Protein AF-A0A558GXI9-F1 (afdb_monomer)

pLDDT: mean 86.51, std 10.46, range [40.97, 94.94]

Structure (mmCIF, N/CA/C/O backbone):
data_AF-A0A558GXI9-F1
#
_entry.id   AF-A0A558GXI9-F1
#
loop_
_atom_site.group_PDB
_atom_site.id
_atom_site.type_symbol
_atom_site.label_atom_id
_atom_site.label_alt_id
_atom_site.label_comp_id
_atom_site.label_asym_id
_atom_site.label_entity_id
_atom_site.label_seq_id
_atom_site.pdbx_PDB_ins_code
_atom_site.Cartn_x
_atom_site.Cartn_y
_atom_site.Cartn_z
_atom_site.occupancy
_atom_site.B_iso_or_equiv
_atom_site.auth_seq_id
_atom_site.auth_comp_id
_atom_site.auth_asym_id
_atom_site.auth_atom_id
_atom_site.pdbx_PDB_model_num
ATOM 1 N N . MET A 1 1 ? -12.357 1.150 17.504 1.00 51.44 1 MET A N 1
ATOM 2 C CA . MET A 1 1 ? -11.744 -0.173 17.271 1.00 51.44 1 MET A CA 1
ATOM 3 C C . MET A 1 1 ? -10.613 0.035 16.283 1.00 51.44 1 MET A C 1
ATOM 5 O O . MET A 1 1 ? -10.853 0.660 15.258 1.00 51.44 1 MET A O 1
ATOM 9 N N . THR A 1 2 ? -9.390 -0.369 16.613 1.00 61.62 2 THR A N 1
ATOM 10 C CA . THR A 1 2 ? -8.247 -0.304 15.693 1.00 61.62 2 THR A CA 1
ATOM 11 C C . THR A 1 2 ? -8.187 -1.612 14.915 1.00 61.62 2 THR A C 1
ATOM 13 O O . THR A 1 2 ? -7.922 -2.666 15.487 1.00 61.62 2 THR A O 1
ATOM 16 N N . SER A 1 3 ? -8.491 -1.547 13.622 1.00 79.88 3 SER A N 1
ATOM 17 C CA . SER A 1 3 ? -8.289 -2.665 12.699 1.00 79.88 3 SER A CA 1
ATOM 18 C C . SER A 1 3 ? -6.967 -2.462 11.965 1.00 79.88 3 SER A C 1
ATOM 20 O O . SER A 1 3 ? -6.593 -1.333 11.642 1.00 79.88 3 SER A O 1
ATOM 22 N N . THR A 1 4 ? -6.253 -3.548 11.701 1.00 89.56 4 THR A N 1
ATOM 23 C CA . THR A 1 4 ? -5.003 -3.549 10.942 1.00 89.56 4 THR A CA 1
ATOM 24 C C . THR A 1 4 ? -5.152 -4.449 9.727 1.00 89.56 4 THR A C 1
ATOM 26 O O . THR A 1 4 ? -5.606 -5.586 9.844 1.00 89.56 4 THR A O 1
ATOM 29 N N . ILE A 1 5 ? -4.745 -3.967 8.555 1.00 90.56 5 ILE A N 1
ATOM 30 C CA . ILE A 1 5 ? -4.678 -4.788 7.344 1.00 90.56 5 ILE A CA 1
ATOM 31 C C . ILE A 1 5 ? -3.223 -5.133 7.066 1.00 90.56 5 ILE A C 1
ATOM 33 O O . ILE A 1 5 ? -2.386 -4.256 6.881 1.00 90.56 5 ILE A O 1
ATOM 37 N N . LYS A 1 6 ? -2.918 -6.423 7.007 1.00 93.44 6 LYS A N 1
ATOM 38 C CA . LYS A 1 6 ? -1.650 -6.921 6.489 1.00 93.44 6 LYS A CA 1
ATOM 39 C C . LYS A 1 6 ? -1.741 -7.008 4.968 1.00 93.44 6 LYS A C 1
ATOM 41 O O . LYS A 1 6 ? -2.648 -7.660 4.457 1.00 93.44 6 LYS A O 1
ATOM 46 N N . ILE A 1 7 ? -0.787 -6.414 4.265 1.00 93.12 7 ILE A N 1
ATOM 47 C CA . ILE A 1 7 ? -0.605 -6.505 2.816 1.00 93.12 7 ILE A CA 1
ATOM 48 C C . ILE A 1 7 ? 0.695 -7.262 2.564 1.00 93.12 7 ILE A C 1
ATOM 50 O O . ILE A 1 7 ? 1.765 -6.827 2.992 1.00 93.12 7 ILE A O 1
ATOM 54 N N . GLN A 1 8 ? 0.603 -8.390 1.870 1.00 94.94 8 GLN A N 1
ATOM 55 C CA . GLN A 1 8 ? 1.751 -9.168 1.427 1.00 94.94 8 GLN A CA 1
ATOM 56 C C . GLN A 1 8 ? 1.949 -8.954 -0.070 1.00 94.94 8 GLN A C 1
ATOM 58 O O . GLN A 1 8 ? 1.030 -9.175 -0.858 1.00 94.94 8 GLN A O 1
ATOM 63 N N . GLN A 1 9 ? 3.148 -8.529 -0.452 1.00 92.50 9 GLN A N 1
ATOM 64 C CA . GLN A 1 9 ? 3.554 -8.447 -1.852 1.00 92.50 9 GLN A CA 1
ATOM 65 C C . GLN A 1 9 ? 4.066 -9.796 -2.354 1.00 92.50 9 GLN A C 1
ATOM 67 O O . GLN A 1 9 ? 4.527 -10.609 -1.547 1.00 92.50 9 GLN A O 1
ATOM 72 N N . ALA A 1 10 ? 4.023 -9.963 -3.676 1.00 90.50 10 ALA A N 1
ATOM 73 C CA . ALA A 1 10 ? 4.573 -11.115 -4.376 1.00 90.50 10 ALA A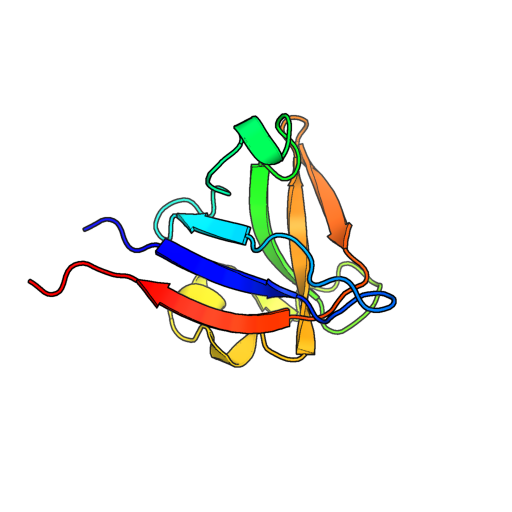 CA 1
ATOM 74 C C . ALA A 1 10 ? 6.065 -11.335 -4.076 1.00 90.50 10 ALA A C 1
ATOM 76 O O . ALA A 1 10 ? 6.823 -10.385 -3.854 1.00 90.50 10 ALA A O 1
ATOM 77 N N . GLU A 1 11 ? 6.479 -12.601 -4.107 1.00 90.69 11 GLU A N 1
ATOM 78 C CA . GLU A 1 11 ? 7.872 -13.012 -3.931 1.00 90.69 11 GLU A CA 1
ATOM 79 C C . GLU A 1 11 ? 8.812 -12.361 -4.963 1.00 90.69 11 GLU A C 1
ATOM 81 O O . GLU A 1 11 ? 8.489 -12.231 -6.146 1.00 90.69 11 GLU A O 1
ATOM 86 N N . ILE A 1 12 ? 10.013 -11.979 -4.517 1.00 85.94 12 ILE A N 1
ATOM 87 C CA . ILE A 1 12 ? 11.075 -11.440 -5.367 1.00 85.94 12 ILE A CA 1
ATOM 88 C C . ILE A 1 12 ? 12.284 -12.362 -5.269 1.00 85.94 12 ILE A C 1
ATOM 90 O O . ILE A 1 12 ? 12.930 -12.428 -4.225 1.00 85.94 12 ILE A O 1
ATOM 94 N N . ALA A 1 13 ? 12.626 -13.032 -6.370 1.00 87.88 13 ALA A N 1
ATOM 95 C CA . ALA A 1 13 ? 13.838 -13.849 -6.476 1.00 87.88 13 ALA A CA 1
ATOM 96 C C . ALA A 1 13 ? 14.017 -14.862 -5.318 1.00 87.88 13 ALA A C 1
ATOM 98 O O . ALA A 1 13 ? 15.116 -14.995 -4.779 1.00 87.88 13 ALA A O 1
ATOM 99 N N . GLY A 1 14 ? 12.950 -15.563 -4.912 1.00 86.19 14 GLY A N 1
ATOM 100 C CA . GLY A 1 14 ? 13.008 -16.526 -3.805 1.00 86.19 14 GLY A CA 1
ATOM 101 C C . GLY A 1 14 ? 12.823 -15.918 -2.412 1.00 86.19 14 GLY A C 1
ATOM 102 O O . GLY A 1 14 ? 12.923 -16.636 -1.419 1.00 86.19 14 GLY A O 1
ATOM 103 N N . VAL A 1 15 ? 12.605 -14.601 -2.307 1.00 87.25 15 VAL A N 1
ATOM 104 C CA . VAL A 1 15 ? 12.473 -13.889 -1.031 1.00 87.25 15 VAL A CA 1
ATOM 105 C C . VAL A 1 15 ? 11.098 -13.247 -0.925 1.00 87.25 15 VAL A C 1
ATOM 107 O O . VAL A 1 15 ? 10.723 -12.404 -1.741 1.00 87.25 15 VAL A O 1
ATOM 110 N N . LEU A 1 16 ? 10.358 -13.610 0.123 1.00 87.06 16 LEU A N 1
ATOM 111 C CA . LEU A 1 16 ? 9.087 -12.977 0.448 1.00 87.06 16 LEU A CA 1
ATOM 112 C C . LEU A 1 16 ? 9.346 -11.588 1.060 1.00 87.06 16 LEU A C 1
ATOM 114 O O . LEU A 1 16 ? 9.996 -11.507 2.111 1.00 87.06 16 LEU A O 1
ATOM 118 N N . PRO A 1 17 ? 8.852 -10.493 0.451 1.00 88.25 17 PRO A N 1
ATOM 119 C CA . PRO A 1 17 ? 9.018 -9.159 1.010 1.00 88.25 17 PRO A CA 1
ATOM 120 C C . PRO A 1 17 ? 8.381 -9.055 2.389 1.00 88.25 17 PRO A C 1
ATOM 122 O O . PRO A 1 17 ? 7.369 -9.702 2.678 1.00 88.25 17 PRO A O 1
ATOM 125 N N . TYR A 1 18 ? 8.948 -8.197 3.235 1.00 89.31 18 TYR A N 1
ATOM 126 C CA . TYR A 1 18 ? 8.329 -7.924 4.521 1.00 89.31 18 TYR A CA 1
ATOM 127 C C . TYR A 1 18 ? 6.949 -7.277 4.302 1.00 89.31 18 TYR A C 1
ATOM 129 O O . TYR A 1 18 ? 6.848 -6.307 3.548 1.00 89.31 18 TYR A O 1
ATOM 137 N N . PRO A 1 19 ? 5.885 -7.793 4.936 1.00 92.00 19 PRO A N 1
ATOM 138 C CA . PRO A 1 19 ? 4.533 -7.302 4.716 1.00 92.00 19 PRO A CA 1
ATOM 139 C C . PRO A 1 19 ? 4.332 -5.896 5.286 1.00 92.00 19 PRO A C 1
ATOM 141 O O . PRO A 1 19 ? 4.897 -5.533 6.323 1.00 92.00 19 PRO A O 1
ATOM 144 N N . TYR A 1 20 ? 3.438 -5.132 4.664 1.00 92.81 20 TYR A N 1
ATOM 145 C CA . TYR A 1 20 ? 2.953 -3.882 5.241 1.00 92.81 20 TYR A CA 1
ATOM 146 C C . TYR A 1 20 ? 1.812 -4.169 6.203 1.00 92.81 20 TYR A C 1
ATOM 148 O O . TYR A 1 20 ? 0.903 -4.932 5.891 1.00 92.81 20 TYR A O 1
ATOM 156 N N . PHE A 1 21 ? 1.836 -3.529 7.362 1.00 92.38 21 PHE A N 1
ATOM 157 C CA . PHE A 1 21 ? 0.719 -3.533 8.297 1.00 92.38 21 PHE A CA 1
ATOM 158 C C . PHE A 1 21 ? 0.113 -2.142 8.262 1.00 92.38 21 PHE A C 1
ATOM 160 O O . PHE A 1 21 ? 0.818 -1.187 8.546 1.00 92.38 21 PHE A O 1
ATOM 167 N N . ILE A 1 22 ? -1.144 -2.006 7.874 1.00 92.62 22 ILE A N 1
ATOM 168 C CA . ILE A 1 22 ? -1.802 -0.718 7.670 1.00 92.62 22 ILE A CA 1
ATOM 169 C C . ILE A 1 22 ? -2.809 -0.505 8.789 1.00 92.62 22 ILE A C 1
ATOM 171 O O . ILE A 1 22 ? -3.712 -1.322 8.964 1.00 92.62 22 ILE A O 1
ATOM 175 N N . ASP A 1 23 ? -2.660 0.584 9.536 1.00 90.44 23 ASP A N 1
ATOM 176 C CA . ASP A 1 23 ? -3.684 1.055 10.4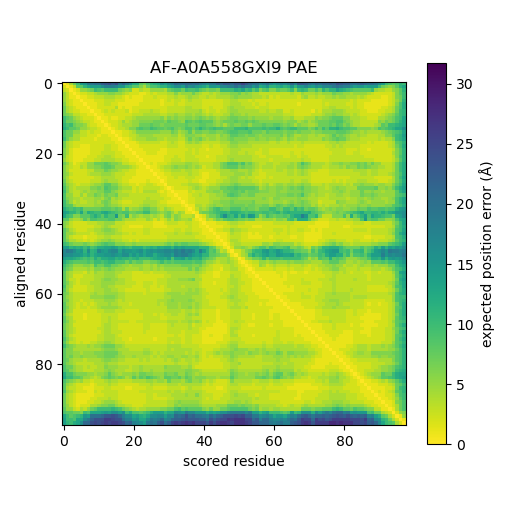64 1.00 90.44 23 ASP A CA 1
ATOM 177 C C . ASP A 1 23 ? -4.881 1.578 9.663 1.00 90.44 23 ASP A C 1
ATOM 179 O O . ASP A 1 23 ? -4.756 2.529 8.894 1.00 90.44 23 ASP A O 1
ATOM 183 N N . VAL A 1 24 ? -6.037 0.933 9.813 1.00 84.94 24 VAL A N 1
ATOM 184 C CA . VAL A 1 24 ? -7.221 1.204 8.986 1.00 84.94 24 VAL A CA 1
ATOM 185 C C . VAL A 1 24 ? -7.731 2.645 9.126 1.00 84.94 24 VAL A C 1
ATOM 187 O O . VAL A 1 24 ? -7.968 3.271 8.097 1.00 84.94 24 VAL A O 1
ATOM 190 N N . PRO A 1 25 ? -7.872 3.221 10.337 1.00 84.00 25 PRO A N 1
ATOM 191 C CA . PRO A 1 25 ? -8.346 4.598 10.478 1.00 84.00 25 PRO A CA 1
ATOM 192 C C . PRO A 1 25 ? -7.473 5.653 9.791 1.00 84.00 25 PRO A C 1
ATOM 194 O O . PRO A 1 25 ? -7.986 6.681 9.356 1.00 84.00 25 PRO A O 1
ATOM 197 N N . THR A 1 26 ? -6.157 5.438 9.734 1.00 87.50 26 THR A N 1
ATOM 198 C CA . THR A 1 26 ? -5.210 6.477 9.298 1.00 87.50 26 THR A CA 1
ATOM 199 C C . THR A 1 26 ? -4.528 6.187 7.964 1.00 87.50 26 THR A C 1
ATOM 201 O O . THR A 1 26 ? -3.992 7.106 7.344 1.00 87.50 26 THR A O 1
ATOM 204 N N . GLY A 1 27 ? -4.517 4.929 7.522 1.00 89.06 27 GLY A N 1
ATOM 205 C CA . GLY A 1 27 ? -3.688 4.457 6.413 1.00 89.06 27 GLY A CA 1
ATOM 206 C C . GLY A 1 27 ? -2.202 4.371 6.761 1.00 89.06 27 GLY A C 1
ATOM 207 O O . GLY A 1 27 ? -1.392 4.060 5.889 1.00 89.06 27 GLY A O 1
ATOM 208 N N . ASN A 1 28 ? -1.810 4.659 8.005 1.00 92.44 28 ASN A N 1
ATOM 209 C CA . ASN A 1 28 ? -0.407 4.666 8.390 1.00 92.44 28 ASN A CA 1
ATOM 210 C C . ASN A 1 28 ? 0.165 3.253 8.358 1.00 92.44 28 ASN A C 1
ATOM 212 O O . ASN A 1 28 ? -0.461 2.286 8.800 1.00 92.44 28 ASN A O 1
ATOM 216 N N . VAL A 1 29 ? 1.393 3.146 7.869 1.00 91.75 29 VAL A N 1
ATOM 217 C CA . VAL A 1 29 ? 2.137 1.895 7.895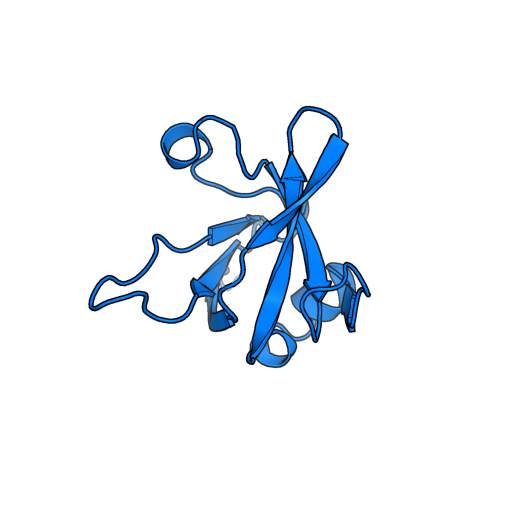 1.00 91.75 29 VAL A CA 1
ATOM 218 C C . VAL A 1 29 ? 2.657 1.692 9.322 1.00 91.75 29 VAL A C 1
ATOM 220 O O . VAL A 1 29 ? 3.325 2.545 9.901 1.00 91.75 29 VAL A O 1
ATOM 223 N N . GLY A 1 30 ? 2.324 0.567 9.931 1.00 89.44 30 GLY A N 1
ATOM 224 C CA . GLY A 1 30 ? 2.873 0.118 11.198 1.00 89.44 30 GLY A CA 1
ATOM 225 C C . GLY A 1 30 ? 4.322 -0.345 11.056 1.00 89.44 30 GLY A C 1
ATOM 226 O O . GLY A 1 30 ? 4.839 -0.528 9.955 1.00 89.44 30 GLY A O 1
ATOM 227 N N . ARG A 1 31 ? 4.987 -0.567 12.197 1.00 85.69 31 ARG A N 1
ATOM 228 C CA . ARG A 1 31 ? 6.403 -0.980 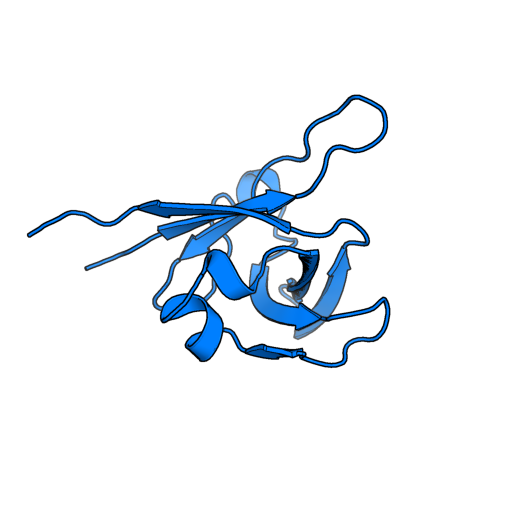12.249 1.00 85.69 31 ARG A CA 1
ATOM 229 C C . ARG A 1 31 ? 7.332 -0.033 11.475 1.00 85.69 31 ARG A C 1
ATOM 231 O O . ARG A 1 31 ? 8.219 -0.469 10.745 1.00 85.69 31 ARG A O 1
ATOM 238 N N . GLN A 1 32 ? 7.131 1.276 11.649 1.00 83.44 32 GLN A N 1
ATOM 239 C CA . GLN A 1 32 ? 7.966 2.325 11.047 1.00 83.44 32 GLN A CA 1
ATOM 240 C C . GLN A 1 32 ? 9.466 2.153 11.339 1.00 83.44 32 GLN A C 1
ATOM 242 O O . GLN A 1 32 ? 10.292 2.593 10.546 1.00 83.44 32 GLN A O 1
ATOM 247 N N . ASP A 1 33 ? 9.822 1.481 12.439 1.00 83.69 33 ASP A N 1
ATOM 248 C CA . ASP A 1 33 ? 11.187 1.075 12.784 1.00 83.69 33 ASP A CA 1
ATOM 249 C C . ASP A 1 33 ? 11.835 0.203 11.700 1.00 83.69 33 ASP A C 1
ATOM 251 O O . ASP A 1 33 ? 12.967 0.457 11.290 1.00 83.69 33 ASP A O 1
ATOM 255 N N . PHE A 1 34 ? 11.099 -0.789 11.194 1.00 86.50 34 PHE A N 1
ATOM 256 C CA . PHE A 1 34 ? 11.570 -1.701 10.151 1.00 86.50 34 PHE A CA 1
ATOM 257 C C . PHE A 1 34 ? 11.802 -0.959 8.831 1.00 86.50 34 PHE A C 1
ATOM 259 O O . PHE A 1 34 ? 12.773 -1.193 8.113 1.00 86.50 34 PHE A O 1
ATOM 266 N N . TRP A 1 35 ? 10.914 -0.011 8.565 1.00 84.06 35 TRP A N 1
ATOM 267 C CA . TRP A 1 35 ? 10.856 0.798 7.359 1.00 84.06 35 TRP A CA 1
ATOM 268 C C . TRP A 1 35 ? 11.730 2.061 7.439 1.00 84.06 35 TRP A C 1
ATOM 270 O O . TRP A 1 35 ? 11.873 2.782 6.457 1.00 84.06 35 TRP A O 1
ATOM 280 N N . ARG A 1 36 ? 12.349 2.350 8.594 1.00 85.56 36 ARG A N 1
ATOM 281 C CA . ARG A 1 36 ? 13.142 3.571 8.848 1.00 85.56 36 ARG A CA 1
ATOM 282 C C . ARG A 1 36 ? 12.405 4.866 8.459 1.00 85.56 36 ARG A C 1
ATOM 284 O O . ARG A 1 36 ? 13.029 5.807 7.977 1.00 85.56 36 ARG A O 1
ATOM 291 N N . GLY A 1 37 ? 11.084 4.902 8.635 1.00 7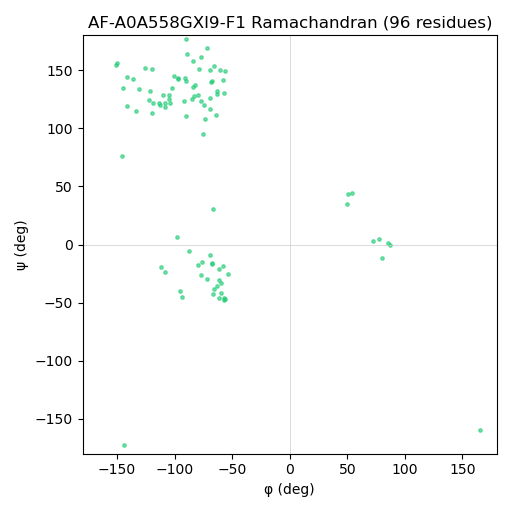8.94 37 GLY A N 1
ATOM 292 C CA . GLY A 1 37 ? 10.237 6.027 8.211 1.00 78.94 37 GLY A CA 1
ATOM 293 C C . GLY A 1 37 ? 9.736 5.977 6.755 1.00 78.94 37 GLY A C 1
ATOM 294 O O . GLY A 1 37 ? 9.01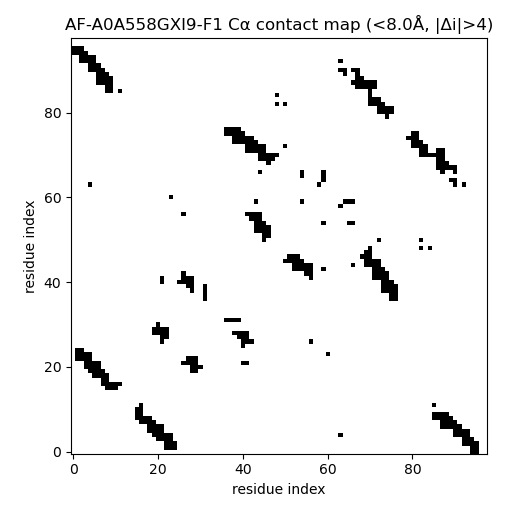6 6.881 6.331 1.00 78.94 37 GLY A O 1
ATOM 295 N N . HIS A 1 38 ? 10.093 4.945 5.980 1.00 81.50 38 HIS A N 1
ATOM 296 C CA . HIS A 1 38 ? 9.707 4.764 4.574 1.00 81.50 38 HIS A CA 1
ATOM 297 C C . HIS A 1 38 ? 9.210 3.332 4.282 1.00 81.50 38 HIS A C 1
ATOM 299 O O . HIS A 1 38 ? 10.035 2.416 4.294 1.00 81.50 38 HIS A O 1
ATOM 305 N N . PRO A 1 39 ? 7.931 3.090 3.914 1.00 83.12 39 PRO A N 1
ATOM 306 C CA . PRO A 1 39 ? 6.800 4.015 3.726 1.00 83.12 39 PRO A CA 1
ATOM 307 C C . PRO A 1 39 ? 6.109 4.463 5.014 1.00 83.12 39 PRO A C 1
ATOM 309 O O . PRO A 1 39 ? 6.038 3.697 5.969 1.00 83.12 39 PRO A O 1
ATOM 312 N N . ALA A 1 40 ? 5.531 5.672 5.000 1.00 85.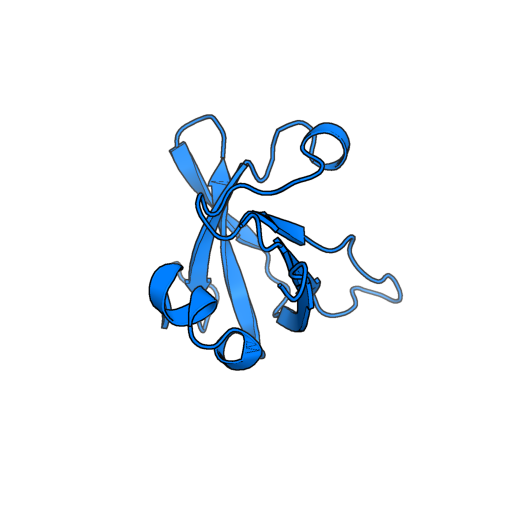38 40 ALA A N 1
ATOM 313 C CA . ALA A 1 40 ? 4.819 6.241 6.147 1.00 85.38 40 ALA A CA 1
ATOM 314 C C . ALA A 1 40 ? 3.309 5.959 6.099 1.00 85.38 40 ALA A C 1
ATOM 316 O O . ALA A 1 40 ? 2.728 5.545 7.102 1.00 85.38 40 ALA A O 1
ATOM 317 N N . LYS A 1 41 ? 2.676 6.140 4.933 1.00 92.94 41 LYS A N 1
ATOM 318 C CA . LYS A 1 41 ? 1.219 6.041 4.781 1.00 92.94 41 LYS A CA 1
ATOM 319 C C . LYS A 1 41 ? 0.824 5.448 3.433 1.00 92.94 41 LYS A C 1
ATOM 321 O O . LYS A 1 41 ? 1.365 5.844 2.408 1.00 92.94 41 LYS A O 1
ATOM 326 N N . LEU A 1 42 ? -0.122 4.514 3.430 1.00 93.50 42 LEU A N 1
ATOM 327 C CA . LEU A 1 42 ? -0.760 3.990 2.225 1.00 93.50 42 LEU A CA 1
ATOM 328 C C . LEU A 1 42 ? -1.837 4.972 1.751 1.00 93.50 42 LEU A C 1
ATOM 330 O O . LEU A 1 42 ? -2.704 5.360 2.532 1.00 93.50 42 LEU A O 1
ATOM 334 N N . ILE A 1 43 ? -1.800 5.345 0.473 1.00 92.31 43 ILE A N 1
ATOM 335 C CA . ILE A 1 43 ? -2.782 6.267 -0.124 1.00 92.31 43 ILE A CA 1
ATOM 336 C C . ILE A 1 43 ? -3.745 5.569 -1.092 1.00 92.31 43 ILE A C 1
ATOM 338 O O . ILE A 1 43 ? -4.868 6.032 -1.290 1.00 92.31 43 ILE A O 1
ATOM 342 N N . GLY A 1 44 ? -3.344 4.427 -1.648 1.00 93.12 44 GLY A N 1
ATOM 343 C CA . GLY A 1 44 ? -4.159 3.646 -2.570 1.00 93.12 44 GLY A CA 1
ATOM 344 C C . GLY A 1 44 ? -3.327 2.606 -3.308 1.00 93.12 44 GLY A C 1
ATOM 345 O O . GLY A 1 44 ? -2.235 2.243 -2.864 1.00 93.12 44 GLY A O 1
ATOM 346 N N . PHE A 1 45 ? -3.844 2.138 -4.439 1.00 94.31 45 PHE A N 1
ATOM 347 C CA . PHE A 1 45 ? -3.199 1.138 -5.278 1.00 94.31 45 PHE A CA 1
ATOM 348 C C . PHE A 1 45 ? -3.297 1.511 -6.753 1.00 94.31 45 PHE A C 1
ATOM 350 O O . PHE A 1 45 ? -4.330 2.009 -7.200 1.00 94.31 45 PHE A O 1
ATOM 357 N N . ALA A 1 46 ? -2.233 1.224 -7.496 1.00 93.38 46 ALA A N 1
ATOM 358 C CA . ALA A 1 46 ? -2.147 1.404 -8.937 1.00 93.38 46 ALA A CA 1
ATOM 359 C C . ALA A 1 46 ? -2.355 0.081 -9.681 1.00 93.38 46 ALA A C 1
ATOM 361 O O . ALA A 1 46 ? -1.907 -0.974 -9.224 1.00 93.38 46 ALA A O 1
ATOM 362 N N . SER A 1 47 ? -3.000 0.134 -10.849 1.00 89.06 47 SER A N 1
ATOM 363 C CA . SER A 1 47 ? -3.123 -1.015 -11.761 1.00 89.06 47 SER A CA 1
ATOM 364 C C . SER A 1 47 ? -1.878 -1.259 -12.612 1.00 89.06 47 SER A C 1
ATOM 366 O O . SER A 1 47 ? -1.726 -2.342 -13.173 1.00 89.06 47 SER A O 1
ATOM 368 N N . SER A 1 48 ? -0.996 -0.268 -12.731 1.00 80.62 48 SER A N 1
ATOM 369 C CA . SER A 1 48 ? 0.225 -0.326 -13.536 1.00 80.62 48 SER A CA 1
ATOM 370 C C . SER A 1 48 ? 1.368 0.433 -12.849 1.00 80.62 48 SER A C 1
ATOM 372 O O . SER A 1 48 ? 1.272 0.823 -11.688 1.00 80.62 48 SER A O 1
ATOM 374 N N . ASP A 1 49 ? 2.484 0.592 -13.555 1.00 67.38 49 ASP A N 1
ATOM 375 C CA . ASP A 1 49 ? 3.687 1.308 -13.112 1.00 67.38 49 ASP A CA 1
ATOM 376 C C . ASP A 1 49 ? 3.473 2.831 -13.012 1.00 67.38 49 ASP A C 1
ATOM 378 O O . ASP A 1 49 ? 4.328 3.545 -12.489 1.00 67.38 49 ASP A O 1
ATOM 382 N N . GLU A 1 50 ? 2.333 3.327 -13.494 1.00 69.69 50 GLU A N 1
ATOM 383 C CA . GLU A 1 50 ? 1.926 4.723 -13.392 1.00 69.69 50 GLU A CA 1
ATOM 384 C C . GLU A 1 50 ? 1.108 4.929 -12.108 1.00 69.69 50 GLU A C 1
ATOM 386 O O . GLU A 1 50 ? 0.334 4.062 -11.711 1.00 69.69 50 GLU A O 1
ATOM 391 N N . PHE A 1 51 ? 1.261 6.082 -11.445 1.00 74.25 51 PHE A N 1
ATOM 392 C CA . PHE A 1 51 ? 0.524 6.470 -10.226 1.00 74.25 51 PHE A CA 1
ATOM 393 C C . PHE A 1 51 ? -0.987 6.697 -10.454 1.00 74.25 51 PHE A C 1
ATOM 395 O O . PHE A 1 51 ? -1.605 7.524 -9.782 1.00 74.25 51 PHE A O 1
ATOM 402 N N . ASP A 1 52 ? -1.588 5.993 -11.408 1.00 84.69 52 ASP A N 1
ATOM 403 C CA . ASP A 1 52 ? -3.020 5.999 -11.653 1.00 84.69 52 ASP A CA 1
ATOM 404 C C . ASP A 1 52 ? -3.720 5.200 -10.549 1.00 84.69 52 ASP A C 1
ATOM 406 O O . ASP A 1 52 ? -3.571 3.979 -10.440 1.00 84.69 52 ASP A O 1
ATOM 410 N N . VAL A 1 53 ? -4.422 5.905 -9.660 1.00 86.75 53 VAL A N 1
ATOM 411 C CA . VAL A 1 53 ? -5.037 5.306 -8.472 1.00 86.75 53 VAL A CA 1
ATOM 412 C C . VAL A 1 53 ? -6.282 4.519 -8.881 1.00 86.75 53 VAL A C 1
ATOM 414 O O . VAL A 1 53 ? -7.383 5.055 -8.963 1.00 86.75 53 VAL A O 1
ATOM 417 N N . ALA A 1 54 ? -6.105 3.216 -9.085 1.00 90.88 54 ALA A N 1
ATOM 418 C CA . ALA A 1 54 ? -7.166 2.274 -9.426 1.00 90.88 54 ALA A CA 1
ATOM 419 C C . ALA A 1 54 ? -8.041 1.885 -8.219 1.00 90.88 54 ALA A C 1
ATOM 421 O O . ALA A 1 54 ? -9.203 1.503 -8.380 1.00 90.88 54 ALA A O 1
ATOM 422 N N . LEU A 1 55 ? -7.486 1.955 -7.006 1.00 91.88 55 LEU A N 1
ATOM 423 C CA . LEU A 1 55 ? -8.199 1.674 -5.760 1.00 91.88 55 LEU A CA 1
ATOM 424 C C . LEU A 1 55 ? -7.761 2.663 -4.680 1.00 91.88 55 LEU A C 1
ATOM 426 O O . LEU A 1 55 ? -6.586 2.705 -4.313 1.00 91.88 55 LEU A O 1
ATOM 430 N N . THR A 1 56 ? -8.698 3.451 -4.159 1.00 92.06 56 THR A N 1
ATOM 431 C CA . THR A 1 56 ? -8.408 4.400 -3.078 1.00 92.06 56 THR A CA 1
ATOM 432 C C . THR A 1 56 ? -8.300 3.688 -1.727 1.00 92.06 56 THR A C 1
ATOM 434 O O . THR A 1 56 ? -8.781 2.565 -1.563 1.00 92.06 56 THR A O 1
ATOM 437 N N . LEU A 1 57 ? -7.680 4.332 -0.730 1.00 87.75 57 LEU A N 1
ATOM 438 C CA . LEU A 1 57 ? -7.623 3.785 0.629 1.00 87.75 57 LEU A CA 1
ATOM 439 C C . LEU A 1 57 ? -9.024 3.494 1.226 1.00 87.75 57 LEU A C 1
ATOM 441 O O . LEU A 1 57 ? -9.189 2.393 1.750 1.00 87.75 57 LEU A O 1
ATOM 445 N N . PRO A 1 58 ? -10.033 4.390 1.146 1.00 88.38 58 PRO A N 1
ATOM 446 C CA . PRO A 1 58 ? -11.386 4.079 1.618 1.00 88.38 58 PRO A CA 1
ATOM 447 C C . PRO A 1 58 ? -11.992 2.837 0.952 1.00 88.38 58 PRO A C 1
ATOM 449 O O . PRO A 1 58 ? -12.438 1.929 1.648 1.00 88.38 58 PRO A O 1
ATOM 452 N N . ASP A 1 59 ? -11.914 2.741 -0.380 1.00 90.50 59 ASP A N 1
ATOM 453 C CA . ASP A 1 59 ? -12.450 1.588 -1.119 1.00 90.50 59 ASP A CA 1
ATOM 454 C C . ASP A 1 59 ? -11.739 0.280 -0.745 1.00 90.50 59 ASP A C 1
ATOM 456 O O . ASP A 1 59 ? -12.341 -0.796 -0.705 1.00 90.50 59 ASP A O 1
ATOM 460 N N . PHE A 1 60 ? -10.432 0.365 -0.490 1.00 89.06 60 PHE A N 1
ATOM 461 C CA . PHE A 1 60 ? -9.636 -0.759 -0.025 1.00 89.06 60 PHE A CA 1
ATOM 462 C C . PHE A 1 60 ? -10.041 -1.212 1.376 1.00 89.06 60 PHE A C 1
ATOM 464 O O . PHE A 1 60 ? -10.131 -2.413 1.610 1.00 89.06 60 PHE A O 1
ATOM 471 N N . ILE A 1 61 ? -10.292 -0.286 2.302 1.00 85.06 61 ILE A N 1
ATOM 472 C CA . ILE A 1 61 ? -10.719 -0.614 3.668 1.00 85.06 61 ILE A CA 1
ATOM 473 C C . ILE A 1 61 ? -12.040 -1.390 3.647 1.00 85.06 61 ILE A C 1
ATOM 475 O O . ILE A 1 61 ? -12.166 -2.394 4.352 1.00 85.06 61 ILE A O 1
ATOM 479 N N . ASP A 1 62 ? -12.979 -0.972 2.799 1.00 87.44 62 ASP A N 1
ATOM 480 C CA . ASP A 1 62 ? -14.279 -1.628 2.655 1.00 87.44 62 ASP A CA 1
ATOM 481 C C . ASP A 1 62 ? -14.180 -2.984 1.944 1.00 87.44 62 ASP A C 1
ATOM 483 O O . ASP A 1 62 ? -14.994 -3.883 2.169 1.00 87.44 62 ASP A O 1
ATOM 487 N N . SER A 1 63 ? -13.202 -3.161 1.053 1.00 89.69 63 SER A N 1
ATOM 488 C CA . SER A 1 63 ? -13.029 -4.392 0.273 1.00 89.69 63 SER A CA 1
ATOM 489 C C . SER A 1 63 ? -11.553 -4.718 -0.003 1.00 89.69 63 SER A C 1
ATOM 491 O O . SER A 1 63 ? -11.094 -4.594 -1.145 1.00 89.69 63 SER A O 1
ATOM 493 N N . PRO A 1 64 ? -10.806 -5.231 0.997 1.00 90.19 64 PRO A N 1
ATOM 494 C CA . PRO A 1 64 ? -9.352 -5.399 0.897 1.00 90.19 64 PRO A CA 1
ATOM 495 C C . PRO A 1 64 ? -8.892 -6.335 -0.223 1.00 90.19 64 PRO A C 1
ATOM 497 O O . PRO A 1 64 ? -7.837 -6.124 -0.817 1.00 90.19 64 PRO A O 1
ATOM 500 N N . GLY A 1 65 ? -9.705 -7.338 -0.570 1.00 91.75 65 GLY A N 1
ATOM 501 C CA . GLY A 1 65 ? -9.402 -8.274 -1.658 1.00 91.75 65 GLY A CA 1
ATOM 502 C C . GLY A 1 65 ? -9.277 -7.615 -3.037 1.00 91.75 65 GLY A C 1
ATOM 503 O O . GLY A 1 65 ? -8.616 -8.161 -3.912 1.00 91.75 65 GLY A O 1
ATOM 504 N N . ARG A 1 66 ? -9.839 -6.412 -3.236 1.00 94.19 66 ARG A N 1
ATOM 505 C CA . ARG A 1 66 ? -9.709 -5.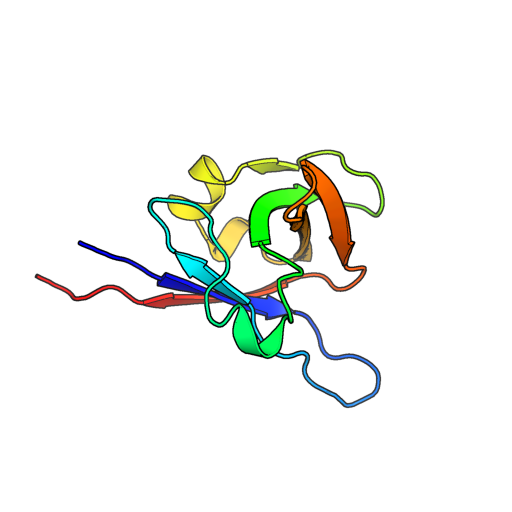664 -4.500 1.00 94.19 66 ARG A CA 1
ATOM 506 C C . ARG A 1 66 ? -8.284 -5.183 -4.773 1.00 94.19 66 ARG A C 1
ATOM 508 O O . ARG A 1 66 ? -7.994 -4.804 -5.901 1.00 94.19 66 ARG A O 1
ATOM 515 N N . ALA A 1 67 ? -7.409 -5.186 -3.767 1.00 93.12 67 ALA A N 1
ATOM 516 C CA . ALA A 1 67 ? -6.013 -4.806 -3.934 1.00 93.12 67 ALA A CA 1
ATOM 517 C C . ALA A 1 67 ? -5.158 -5.891 -4.608 1.00 93.12 67 ALA A C 1
ATOM 519 O O . ALA A 1 67 ? -4.042 -5.593 -5.020 1.00 93.12 67 ALA A O 1
ATOM 520 N N . HIS A 1 68 ? -5.630 -7.141 -4.706 1.00 94.94 68 HIS A N 1
ATOM 521 C CA . HIS A 1 68 ? -4.830 -8.245 -5.255 1.00 94.94 68 HIS A CA 1
ATOM 522 C C . HIS A 1 68 ? -4.485 -7.993 -6.725 1.00 94.94 68 HIS A C 1
ATOM 524 O O . HIS A 1 68 ? -5.345 -7.630 -7.523 1.00 94.94 68 HIS A O 1
ATOM 530 N N . GLY A 1 69 ? -3.212 -8.166 -7.076 1.00 92.69 69 GLY A N 1
ATOM 531 C CA . GLY A 1 69 ? -2.683 -7.838 -8.402 1.00 92.69 69 GLY A CA 1
ATOM 532 C C . GLY A 1 69 ? -2.375 -6.350 -8.623 1.00 92.69 69 GLY A C 1
ATOM 533 O O . GLY A 1 69 ? -1.691 -6.028 -9.591 1.00 92.69 69 GLY A O 1
ATOM 534 N N . LEU A 1 70 ? -2.804 -5.452 -7.729 1.00 94.12 70 LEU A N 1
ATOM 535 C CA . LEU A 1 70 ? -2.467 -4.026 -7.781 1.00 94.12 70 LEU A CA 1
ATOM 536 C C . LEU A 1 70 ? -1.172 -3.734 -7.017 1.00 94.12 70 LEU A C 1
ATOM 538 O O . LEU A 1 70 ? -0.718 -4.533 -6.197 1.00 94.12 70 LEU A O 1
ATOM 542 N N . ARG A 1 71 ? -0.576 -2.565 -7.254 1.00 92.62 71 ARG A N 1
ATOM 543 C CA . ARG A 1 71 ? 0.654 -2.116 -6.588 1.00 92.62 71 ARG A CA 1
ATOM 544 C C . ARG A 1 71 ? 0.334 -1.060 -5.538 1.00 92.62 71 ARG A C 1
ATOM 546 O O . ARG A 1 71 ? -0.346 -0.092 -5.867 1.00 92.62 71 ARG A O 1
ATOM 553 N N . PRO A 1 72 ? 0.804 -1.194 -4.289 1.00 93.00 72 PRO A N 1
ATOM 554 C CA . PRO A 1 72 ? 0.530 -0.191 -3.273 1.00 93.00 72 PRO A CA 1
ATOM 555 C C . PRO A 1 72 ? 1.246 1.122 -3.606 1.00 93.00 72 PRO A C 1
ATOM 557 O O . PRO A 1 72 ? 2.396 1.134 -4.060 1.00 93.00 72 PRO A O 1
ATOM 560 N N . ILE A 1 73 ? 0.556 2.230 -3.363 1.00 93.25 73 ILE A N 1
ATOM 561 C CA . ILE A 1 73 ? 1.098 3.578 -3.473 1.00 93.25 73 ILE A CA 1
ATOM 562 C C . ILE A 1 73 ? 1.206 4.147 -2.066 1.00 93.25 73 ILE A C 1
ATOM 564 O O . ILE A 1 73 ? 0.241 4.135 -1.295 1.00 93.25 73 ILE A O 1
ATOM 568 N N . PHE A 1 74 ? 2.384 4.658 -1.742 1.00 93.25 74 PHE A N 1
ATOM 569 C CA . PHE A 1 74 ? 2.693 5.213 -0.442 1.00 93.25 74 PHE A CA 1
ATOM 570 C C . PHE A 1 74 ? 3.091 6.674 -0.536 1.00 93.25 74 PHE A C 1
ATOM 572 O O . PHE A 1 74 ? 3.697 7.118 -1.507 1.00 93.25 74 PHE A O 1
ATOM 579 N N . GLU A 1 75 ? 2.815 7.386 0.542 1.00 93.12 75 GLU A N 1
ATOM 580 C CA . GLU A 1 75 ? 3.374 8.686 0.858 1.00 93.12 75 GLU A CA 1
ATOM 581 C C . GLU A 1 75 ? 4.471 8.495 1.921 1.00 93.12 75 GLU A C 1
ATOM 583 O O . GLU A 1 75 ? 4.314 7.730 2.883 1.00 93.12 75 GLU A O 1
ATOM 588 N N . ASN A 1 76 ? 5.623 9.145 1.733 1.00 91.25 76 ASN A N 1
ATOM 589 C CA . ASN A 1 76 ? 6.680 9.190 2.745 1.00 91.25 76 ASN A CA 1
ATOM 590 C C . ASN A 1 76 ? 6.522 10.388 3.697 1.00 91.25 76 ASN A C 1
ATOM 592 O O . ASN A 1 76 ? 5.665 11.244 3.511 1.00 91.25 76 ASN A O 1
ATOM 596 N N . SER A 1 77 ? 7.399 10.490 4.699 1.00 88.00 77 SER A N 1
ATOM 597 C CA . SER A 1 77 ? 7.400 11.594 5.672 1.00 88.00 77 SER A CA 1
ATOM 598 C C . SER A 1 77 ? 7.542 12.995 5.065 1.00 88.00 77 SER A C 1
ATOM 600 O O . SER A 1 77 ? 7.223 13.975 5.731 1.00 88.00 77 SER A O 1
ATOM 602 N N . ASN A 1 78 ? 8.027 13.101 3.825 1.00 89.31 78 ASN A N 1
ATOM 603 C CA . ASN A 1 78 ? 8.222 14.367 3.119 1.00 89.31 78 ASN A CA 1
ATOM 604 C C . ASN A 1 78 ? 7.056 14.683 2.163 1.00 89.31 78 ASN A C 1
ATOM 606 O O . ASN A 1 78 ? 7.156 15.630 1.385 1.00 89.31 78 ASN A O 1
ATOM 610 N N . GLY A 1 79 ? 5.983 13.881 2.175 1.00 89.19 79 GLY A N 1
ATOM 611 C CA . GLY A 1 79 ? 4.826 14.038 1.289 1.00 89.19 79 GLY A CA 1
ATOM 612 C C . GLY A 1 79 ? 5.047 13.536 -0.142 1.00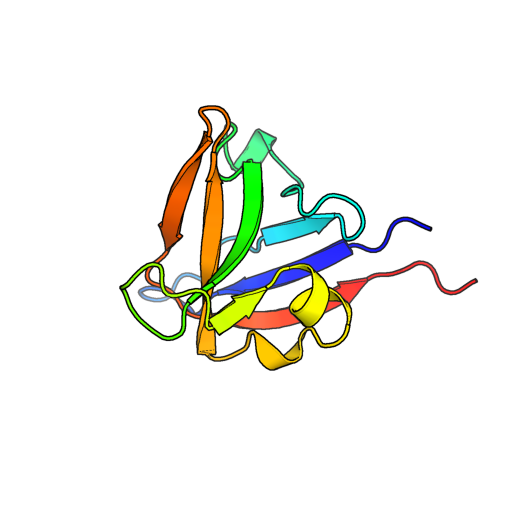 89.19 79 GLY A C 1
ATOM 613 O O . GLY A 1 79 ? 4.183 13.711 -0.995 1.00 89.19 79 GLY A O 1
ATOM 614 N N . ALA A 1 80 ? 6.195 12.920 -0.444 1.00 90.81 80 ALA A N 1
ATOM 615 C CA . ALA A 1 80 ? 6.457 12.395 -1.779 1.00 90.81 80 ALA A CA 1
ATOM 616 C C . ALA A 1 80 ? 5.816 11.016 -1.954 1.00 90.81 80 ALA A C 1
ATOM 618 O O . ALA A 1 80 ? 5.900 10.155 -1.069 1.00 90.81 80 ALA A O 1
ATOM 619 N N . TRP A 1 81 ? 5.200 10.818 -3.118 1.00 90.94 81 TRP A N 1
ATOM 620 C CA . TRP A 1 81 ? 4.521 9.580 -3.468 1.00 90.94 81 TRP A CA 1
ATOM 621 C C . TRP A 1 81 ? 5.478 8.618 -4.158 1.00 90.94 81 TRP A C 1
ATOM 623 O O . TRP A 1 81 ? 6.314 9.018 -4.968 1.00 90.94 81 TRP A O 1
ATOM 633 N N . PHE A 1 82 ? 5.353 7.338 -3.839 1.00 88.31 82 PHE A N 1
ATOM 634 C CA . PHE A 1 82 ? 6.126 6.279 -4.466 1.00 88.31 82 PHE A CA 1
ATOM 635 C C . PHE A 1 82 ? 5.346 4.969 -4.475 1.00 88.31 82 PHE A C 1
ATOM 637 O O . PHE A 1 82 ? 4.459 4.742 -3.654 1.00 88.31 82 PHE A O 1
ATOM 644 N N . THR A 1 83 ? 5.664 4.109 -5.432 1.00 87.38 83 THR A N 1
ATOM 645 C CA . THR A 1 83 ? 5.084 2.774 -5.543 1.00 87.38 83 THR A CA 1
ATOM 646 C C . THR A 1 83 ? 6.200 1.743 -5.603 1.00 87.38 83 THR A C 1
ATOM 648 O O . THR A 1 83 ? 7.315 2.037 -6.042 1.00 87.38 83 THR A O 1
ATOM 651 N N . HIS A 1 84 ? 5.908 0.538 -5.129 1.00 79.62 84 HIS A N 1
ATOM 652 C CA . HIS A 1 84 ? 6.807 -0.598 -5.266 1.00 79.62 84 HIS A CA 1
ATOM 653 C C . HIS A 1 84 ? 6.381 -1.448 -6.470 1.00 79.62 84 HIS A C 1
ATOM 655 O O . HIS A 1 84 ? 5.183 -1.614 -6.702 1.00 79.62 84 HIS A O 1
ATOM 661 N N . PRO A 1 85 ? 7.331 -2.016 -7.235 1.00 81.81 85 PRO A N 1
ATOM 662 C CA . PRO A 1 85 ? 7.002 -2.739 -8.462 1.00 81.81 85 PRO A CA 1
ATOM 663 C C . PRO A 1 85 ? 6.233 -4.046 -8.225 1.00 81.81 85 PRO A C 1
ATOM 665 O O . PRO A 1 85 ? 5.639 -4.589 -9.152 1.00 81.81 85 PRO A O 1
ATOM 668 N N . GLN A 1 86 ? 6.234 -4.566 -6.999 1.00 89.31 86 GLN A N 1
ATOM 669 C CA . GLN A 1 86 ? 5.582 -5.819 -6.655 1.00 89.31 86 GLN A CA 1
ATOM 670 C C . GLN A 1 86 ? 4.107 -5.606 -6.351 1.00 89.31 86 GLN A C 1
ATOM 672 O O . GLN A 1 86 ? 3.739 -4.840 -5.451 1.00 89.31 86 GLN A O 1
ATOM 677 N N . ALA A 1 87 ? 3.285 -6.361 -7.071 1.00 92.75 87 ALA A N 1
ATOM 678 C CA . ALA A 1 87 ? 1.862 -6.447 -6.824 1.00 92.75 87 ALA A CA 1
ATOM 679 C C . ALA A 1 87 ? 1.561 -7.101 -5.467 1.00 92.75 87 ALA A C 1
ATOM 681 O O . ALA A 1 87 ? 2.336 -7.908 -4.942 1.00 92.75 87 ALA A O 1
ATOM 682 N N . VAL A 1 88 ? 0.403 -6.758 -4.913 1.00 93.81 88 VAL A N 1
ATOM 683 C CA . VAL A 1 88 ? -0.164 -7.409 -3.737 1.00 93.81 88 VAL A CA 1
ATOM 684 C C . VAL A 1 88 ? -0.595 -8.822 -4.109 1.00 93.81 88 VAL A C 1
ATOM 686 O O . VAL A 1 88 ? -1.388 -9.020 -5.028 1.00 93.81 88 VAL A O 1
ATOM 689 N N . GLU A 1 89 ? -0.104 -9.794 -3.355 1.00 94.81 89 GLU A N 1
ATOM 690 C CA . GLU A 1 89 ? -0.457 -11.203 -3.495 1.00 94.81 89 GLU A CA 1
ATOM 691 C C . GLU A 1 89 ? -1.575 -11.596 -2.530 1.00 94.81 89 GLU A C 1
ATOM 693 O O . GLU A 1 89 ? -2.484 -12.339 -2.889 1.00 94.81 89 GLU A O 1
ATOM 698 N N . SER A 1 90 ? -1.534 -11.091 -1.295 1.00 94.31 90 SER A N 1
ATOM 699 C CA . SER A 1 90 ? -2.578 -11.385 -0.317 1.00 94.31 90 SER A CA 1
ATOM 700 C C . SER A 1 90 ? -2.790 -10.260 0.684 1.00 94.31 90 SER A C 1
ATOM 702 O O . SER A 1 90 ? -1.914 -9.434 0.953 1.00 94.31 90 SER A O 1
ATOM 704 N N . THR A 1 91 ? -3.992 -10.245 1.255 1.00 93.75 91 THR A N 1
ATOM 705 C CA . THR A 1 91 ? -4.405 -9.293 2.286 1.00 93.75 91 THR A CA 1
ATOM 706 C C . THR A 1 91 ? -5.038 -10.041 3.447 1.00 93.75 91 THR A C 1
ATOM 708 O O . THR A 1 91 ? -5.901 -10.892 3.236 1.00 93.75 91 THR A O 1
ATOM 711 N N . THR A 1 92 ? -4.660 -9.705 4.676 1.00 92.31 92 THR A N 1
ATOM 712 C CA . THR A 1 92 ? -5.287 -10.247 5.888 1.00 92.31 92 THR A CA 1
ATOM 713 C C . THR A 1 92 ? -5.818 -9.100 6.727 1.00 92.31 92 THR A C 1
ATOM 715 O O . THR A 1 92 ? -5.059 -8.212 7.103 1.00 92.31 92 THR A O 1
ATOM 718 N N . VAL A 1 93 ? -7.108 -9.127 7.047 1.00 87.81 93 VAL A N 1
ATOM 719 C CA . VAL A 1 93 ? -7.718 -8.148 7.951 1.00 87.81 93 VAL A CA 1
ATOM 720 C C . VAL A 1 93 ? -7.667 -8.705 9.365 1.00 87.81 93 VAL A C 1
ATOM 722 O O . VAL A 1 93 ? -8.159 -9.801 9.623 1.00 87.81 93 VAL A O 1
ATOM 725 N N . GLN A 1 94 ? -7.064 -7.954 10.277 1.00 84.88 94 GLN A N 1
ATOM 726 C CA . GLN A 1 94 ? -7.073 -8.241 11.703 1.00 84.88 94 GLN A CA 1
ATOM 727 C C . GLN A 1 94 ? -7.862 -7.144 12.411 1.00 84.88 94 GLN A C 1
ATOM 729 O O . GLN A 1 94 ? -7.530 -5.964 12.329 1.00 84.88 94 GLN A O 1
ATOM 734 N N . GLY A 1 95 ? -8.916 -7.537 13.114 1.00 70.25 95 GLY A N 1
ATOM 735 C CA . GLY A 1 95 ? -9.677 -6.668 14.001 1.00 70.25 95 GLY A CA 1
ATOM 736 C C . GLY A 1 95 ? -10.073 -7.459 15.238 1.00 70.25 95 GLY A C 1
ATOM 737 O O . GLY A 1 95 ? -10.344 -8.656 15.143 1.00 70.25 95 GLY A O 1
ATOM 738 N N . ALA A 1 96 ? -10.081 -6.810 16.401 1.00 45.44 96 ALA A N 1
ATOM 739 C CA . ALA A 1 96 ? -10.729 -7.384 17.570 1.00 45.44 96 ALA A CA 1
ATOM 740 C C . ALA A 1 96 ? -12.229 -7.481 17.262 1.00 45.44 96 ALA A C 1
ATOM 742 O O . ALA A 1 96 ? -12.892 -6.454 17.107 1.00 45.44 96 ALA A O 1
ATOM 743 N N . ALA A 1 97 ? -12.742 -8.705 17.117 1.00 40.97 97 ALA A N 1
ATOM 744 C CA . ALA A 1 97 ? -14.175 -8.941 17.195 1.00 40.97 97 ALA A CA 1
ATOM 745 C C . ALA A 1 97 ? -14.657 -8.423 18.559 1.00 40.97 97 ALA A C 1
ATOM 747 O O . ALA A 1 97 ? -14.004 -8.682 19.573 1.00 40.97 97 ALA A O 1
ATOM 748 N N . ALA A 1 98 ? -15.724 -7.623 18.541 1.00 42.53 98 ALA A N 1
ATOM 749 C CA . ALA A 1 98 ? -16.396 -7.135 19.741 1.00 42.53 98 ALA A CA 1
ATOM 750 C C . ALA A 1 98 ? -16.976 -8.293 20.562 1.00 42.53 98 ALA A C 1
ATOM 752 O O . ALA A 1 98 ? -17.438 -9.274 19.932 1.00 42.53 98 ALA A O 1
#

Secondary structure (DSSP, 8-state):
---EEEEEEPPBTTBPPPPEEEETTT-BBS-HHHHTT-S-EEEEEESSSS--EEEEHHHHHH-GGGGBTSEEEEE-TTS-EEE-SSPEEEEEEE----

Foldseek 3Di:
DWKWKWWWFDDDPNHTDDIWIAGLVFQATPPCVVCVQPFGGWAAWALAQDPPHPGGSVNCSVPVVVQANTWTWGAGPVRDIDTDHTGTHDMDMDDPDD

Organism: Paenarthrobacter nitroguajacolicus (NCBI:txid211146)

Nearest PDB structures (foldseek):
  3rif-assembly1_I  TM=5.227E-01  e=7.124E+00  Mus musculus
  1ngx-assembly2_H  TM=3.648E-01  e=2.600E+00  unclassified
  8keq-assembly1_E  TM=5.330E-01  e=9.425E+00  Homo sapiens
  3rif-assembly1_G  TM=3.525E-01  e=6.736E+00  Mus musculus

Mean predicted aligned error: 4.99 Å

Radius of gyration: 12.62 Å; Cα contacts (8 Å, |Δi|>4): 218; chains: 1; bounding box: 30×31×33 Å

Sequence (98 aa):
MTSTIKIQQAEIAGVLPYPYFIDVPTGNVGRQDFWRGHPAKLIGFASSDEFDVALTLPDFIDSPGRAHGLRPIFENSNGAWFTHPQAVESTTVQGAAA

Solvent-accessible surface area (backbone atoms only — not comparable to full-atom values): 5504 Å² total; per-residue (Å²): 135,80,34,36,35,37,40,30,42,45,69,54,95,92,40,72,53,85,59,48,36,26,36,60,94,77,27,32,37,54,66,37,76,84,38,74,48,52,58,34,28,50,59,27,22,14,77,57,98,52,92,53,72,72,38,45,45,71,60,32,73,80,38,53,77,75,44,53,67,19,19,54,28,27,29,33,85,83,71,50,75,49,68,54,94,52,30,28,63,46,70,47,82,45,60,80,79,130